Protein AF-A0A7R8H0M5-F1 (afdb_monomer_lite)

Secondary structure (DSSP, 8-state):
-HHHHHHHHHHHHHHHHHS----PPPPTT-TTHHHHHHHHTSSSTTTT-TTPSPPPPSSSSGGGS-HHHHS-----THHHHHHHHHHHHHIIIIIHHHHHHHHTTSS---------

Sequence (116 aa):
MLLRVLEIFLLITGIIVHVPQVTAPFPPCSPFYRLNKLIEGNNWSSDMNRFYPVKPCPYKNPSRAPGRLRTFSAHTTSFLLDHILSETNWFLRKGIPRGIKMLTGQEKFLIIIITL

Organism: Lepeophtheirus salmonis (NCBI:txid72036)

pLDDT: mean 76.09, std 11.43, range [29.75, 92.0]

Foldseek 3Di:
DVVVVVVVVCVVVVCVVPPPPQDDAAFQLEPVNVVLVVVLQFCRNQLLDPCPPPDHDPDPHSVPDPPVRHGPDPDDPCSVVCRVVVSVVSCVPRVVVVVVCCVVVVDPGGDPDPPD

Structure (mmCIF, N/CA/C/O backbone):
data_AF-A0A7R8H0M5-F1
#
_entry.id   AF-A0A7R8H0M5-F1
#
loop_
_atom_site.group_PDB
_atom_site.id
_atom_site.type_symbol
_atom_site.label_atom_id
_atom_site.label_alt_id
_atom_site.label_comp_id
_atom_site.label_asym_id
_atom_site.label_entity_id
_atom_site.label_seq_id
_atom_site.pdbx_PDB_ins_code
_atom_site.Cartn_x
_atom_site.Cartn_y
_atom_site.Cartn_z
_atom_site.occupancy
_atom_site.B_iso_or_equiv
_atom_site.auth_seq_id
_atom_site.auth_comp_id
_atom_site.auth_asym_id
_atom_site.auth_atom_id
_atom_site.pdbx_PDB_model_num
ATOM 1 N N . MET A 1 1 ? 4.366 25.299 31.985 1.00 71.19 1 MET A N 1
ATOM 2 C CA . MET A 1 1 ? 4.963 25.047 30.651 1.00 71.19 1 MET A CA 1
ATOM 3 C C . MET A 1 1 ? 5.377 23.587 30.485 1.00 71.19 1 MET A C 1
ATOM 5 O O . MET A 1 1 ? 4.873 22.952 29.574 1.00 71.19 1 MET A O 1
ATOM 9 N N . LEU A 1 2 ? 6.181 23.028 31.401 1.00 80.12 2 LEU A N 1
ATOM 10 C CA . LEU A 1 2 ? 6.646 21.629 31.361 1.00 80.12 2 LEU A CA 1
ATOM 11 C C . LEU A 1 2 ? 5.514 20.581 31.268 1.00 80.12 2 LEU A C 1
ATOM 13 O O . LEU A 1 2 ? 5.594 19.660 30.465 1.00 80.12 2 LEU A O 1
ATOM 17 N N . LEU A 1 3 ? 4.432 20.766 32.035 1.00 84.44 3 LEU A N 1
ATOM 18 C CA . LEU A 1 3 ? 3.290 19.841 32.058 1.00 84.44 3 LEU A CA 1
ATOM 19 C C . LEU A 1 3 ? 2.585 19.736 30.692 1.00 84.44 3 LEU A C 1
ATOM 21 O O . LEU A 1 3 ? 2.282 18.641 30.238 1.00 84.44 3 LEU A O 1
ATOM 25 N N . ARG A 1 4 ? 2.414 20.865 29.988 1.00 88.75 4 ARG A N 1
ATOM 26 C CA . ARG A 1 4 ? 1.808 20.876 28.646 1.00 88.75 4 ARG A CA 1
ATOM 27 C C . ARG A 1 4 ? 2.715 20.253 27.585 1.00 88.75 4 ARG A C 1
ATOM 29 O O . ARG A 1 4 ? 2.222 19.638 26.650 1.00 88.75 4 ARG A O 1
ATOM 36 N N . VAL A 1 5 ? 4.034 20.390 27.729 1.00 87.25 5 VAL A N 1
ATOM 37 C CA . VAL A 1 5 ? 5.001 19.732 26.834 1.00 87.25 5 VAL A CA 1
ATOM 38 C C . VAL A 1 5 ? 4.936 18.213 27.004 1.00 87.25 5 VAL A C 1
ATOM 40 O O . VAL A 1 5 ? 4.951 17.490 26.012 1.00 87.25 5 VAL A O 1
ATOM 43 N N . LEU A 1 6 ? 4.794 17.733 28.243 1.00 91.00 6 LEU A N 1
ATOM 44 C CA . LEU A 1 6 ? 4.643 16.310 28.539 1.00 91.00 6 LEU A CA 1
ATOM 45 C C . LEU A 1 6 ? 3.336 15.735 27.968 1.00 91.00 6 LEU A C 1
ATOM 47 O O . LEU A 1 6 ? 3.366 14.677 27.349 1.00 91.00 6 LEU A O 1
ATOM 51 N N . GLU A 1 7 ? 2.212 16.442 28.111 1.00 92.00 7 GLU A N 1
ATOM 52 C CA . GLU A 1 7 ? 0.924 16.037 27.523 1.00 92.00 7 GLU A CA 1
ATOM 53 C C . GLU A 1 7 ? 0.996 15.925 25.994 1.00 92.00 7 GLU A C 1
ATOM 55 O O . GLU A 1 7 ? 0.549 14.932 25.421 1.00 92.00 7 GLU A O 1
ATOM 60 N N . ILE A 1 8 ? 1.608 16.910 25.329 1.00 90.50 8 ILE A N 1
ATOM 61 C CA . ILE A 1 8 ? 1.804 16.892 23.873 1.00 90.50 8 ILE A CA 1
ATOM 62 C C . ILE A 1 8 ? 2.707 15.721 23.465 1.00 90.50 8 ILE A C 1
ATOM 64 O O . ILE A 1 8 ? 2.414 15.028 22.493 1.00 90.50 8 ILE A O 1
ATOM 68 N N . PHE A 1 9 ? 3.780 15.463 24.214 1.00 91.00 9 PHE A N 1
ATOM 69 C CA . PHE A 1 9 ? 4.690 14.3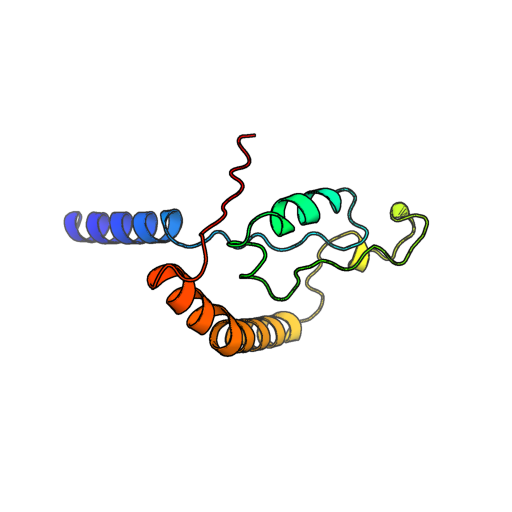52 23.941 1.00 91.00 9 PHE A CA 1
ATOM 70 C C . PHE A 1 9 ? 4.001 12.986 24.084 1.00 91.00 9 PHE A C 1
ATOM 72 O O . PHE A 1 9 ? 4.159 12.123 23.219 1.00 91.00 9 PHE A O 1
ATOM 79 N N . LEU A 1 10 ? 3.194 12.799 25.133 1.00 89.81 10 LEU A N 1
ATOM 80 C CA . LEU A 1 10 ? 2.401 11.584 25.348 1.00 89.81 10 LEU A CA 1
ATOM 81 C C . LEU A 1 10 ? 1.325 11.394 24.269 1.00 89.81 10 LEU A C 1
ATOM 83 O O . LEU A 1 10 ? 1.107 10.276 23.809 1.00 89.81 10 LEU A O 1
ATOM 87 N N . LEU A 1 11 ? 0.698 12.477 23.807 1.00 87.19 11 LEU A N 1
ATOM 88 C CA . LEU A 1 11 ? -0.240 12.428 22.684 1.00 87.19 11 LEU A CA 1
ATOM 89 C C . LEU A 1 11 ? 0.454 12.029 21.380 1.00 87.19 11 LEU A C 1
ATOM 91 O O . LEU A 1 11 ? -0.021 11.129 20.693 1.00 87.19 11 LEU A O 1
ATOM 95 N N . ILE A 1 12 ? 1.589 12.648 21.045 1.00 84.06 12 ILE A N 1
ATOM 96 C CA . ILE A 1 12 ? 2.333 12.331 19.817 1.00 84.06 12 ILE A CA 1
ATOM 97 C C . ILE A 1 12 ? 2.827 10.883 19.841 1.00 84.06 12 ILE A C 1
ATOM 99 O O . ILE A 1 12 ? 2.665 10.163 18.859 1.00 84.06 12 ILE A O 1
ATOM 103 N N . THR A 1 13 ? 3.398 10.433 20.958 1.00 82.81 13 THR A N 1
ATOM 104 C CA . THR A 1 13 ? 3.848 9.040 21.101 1.00 82.81 13 THR A CA 1
ATOM 105 C C . THR A 1 13 ? 2.677 8.061 21.052 1.00 82.81 13 THR A C 1
ATOM 107 O O . THR A 1 13 ? 2.764 7.055 20.349 1.00 82.81 13 THR A O 1
ATOM 110 N N . GLY A 1 14 ? 1.553 8.383 21.698 1.00 79.00 14 GLY A N 1
ATOM 111 C CA . GLY A 1 14 ? 0.318 7.607 21.599 1.00 79.00 14 GLY A CA 1
ATOM 112 C C . GLY A 1 14 ? -0.159 7.465 20.153 1.00 79.00 14 GLY A C 1
ATOM 113 O O . GLY A 1 14 ? -0.435 6.350 19.711 1.00 79.00 14 GLY A O 1
ATOM 114 N N . ILE A 1 15 ? -0.162 8.564 19.393 1.0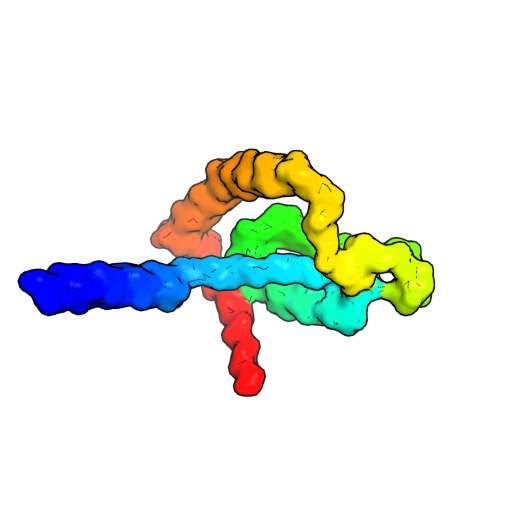0 72.75 15 ILE A N 1
ATOM 115 C CA . ILE A 1 15 ? -0.500 8.580 17.965 1.00 72.75 15 ILE A CA 1
ATOM 116 C C . ILE A 1 15 ? 0.490 7.727 17.164 1.00 72.75 15 ILE A C 1
ATOM 118 O O . ILE A 1 15 ? 0.058 6.868 16.411 1.00 72.75 15 ILE A O 1
ATOM 122 N N . ILE A 1 16 ? 1.804 7.886 17.334 1.00 71.12 16 ILE A N 1
ATOM 123 C CA . ILE A 1 16 ? 2.803 7.128 16.555 1.00 71.12 16 ILE A CA 1
ATOM 124 C C . ILE A 1 16 ? 2.682 5.614 16.784 1.00 71.12 16 ILE A C 1
ATOM 126 O O . ILE A 1 16 ? 2.804 4.842 15.834 1.00 71.12 16 ILE A O 1
ATOM 130 N N . VAL A 1 17 ? 2.428 5.190 18.026 1.00 69.56 17 VAL A N 1
ATOM 131 C CA . VAL A 1 17 ? 2.309 3.767 18.386 1.00 69.56 17 VAL A CA 1
ATOM 132 C C . VAL A 1 17 ? 0.991 3.158 17.897 1.00 69.56 17 VAL A C 1
ATOM 134 O O . VAL A 1 17 ? 0.964 1.987 17.528 1.00 69.56 17 VAL A O 1
ATOM 137 N N . HIS A 1 18 ? -0.097 3.934 17.878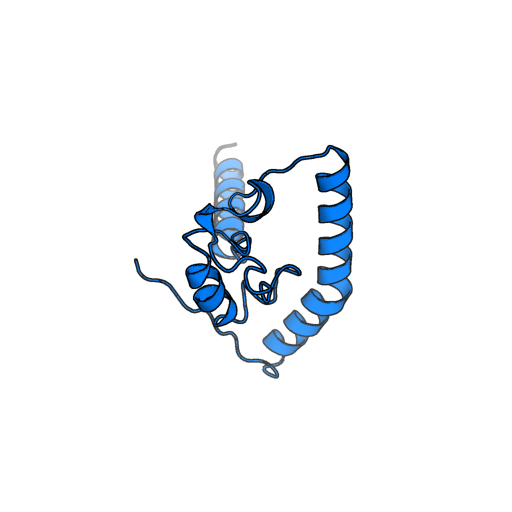 1.00 56.38 18 HIS A N 1
ATOM 138 C CA . HIS A 1 18 ? -1.435 3.428 17.541 1.00 56.38 18 HIS A CA 1
ATOM 139 C C . HIS A 1 18 ? -1.857 3.712 16.099 1.00 56.38 18 HIS A C 1
ATOM 141 O O . HIS A 1 18 ? -2.822 3.114 15.620 1.00 56.38 18 HIS A O 1
ATOM 147 N N . VAL A 1 19 ? -1.157 4.598 15.386 1.00 53.09 19 VAL A N 1
ATOM 148 C CA . VAL A 1 19 ? -1.407 4.820 13.967 1.00 53.09 19 VAL A CA 1
ATOM 149 C C . VAL A 1 19 ? -0.814 3.651 13.176 1.00 53.09 19 VAL A C 1
ATOM 151 O O . VAL A 1 19 ? 0.384 3.377 13.298 1.00 53.09 19 VAL A O 1
ATOM 154 N N . PRO A 1 20 ? -1.625 2.968 12.345 1.00 52.31 20 PRO A N 1
ATOM 155 C CA . PRO A 1 20 ? -1.140 1.970 11.400 1.00 52.31 20 PRO A CA 1
ATOM 156 C C . PRO A 1 20 ? 0.099 2.470 10.658 1.00 52.31 20 PRO A C 1
ATOM 158 O O . PRO A 1 20 ? 0.021 3.429 9.890 1.00 52.31 20 PRO A O 1
ATOM 161 N N . GLN A 1 21 ? 1.236 1.797 10.834 1.00 58.31 21 GLN A N 1
ATOM 162 C CA . GLN A 1 21 ? 2.381 1.993 9.951 1.00 58.31 21 GLN A CA 1
ATOM 163 C C . GLN A 1 21 ? 2.029 1.349 8.604 1.00 58.31 21 GLN A C 1
ATOM 165 O O . GLN A 1 21 ? 2.184 0.142 8.403 1.00 58.31 21 GLN A O 1
ATOM 170 N N .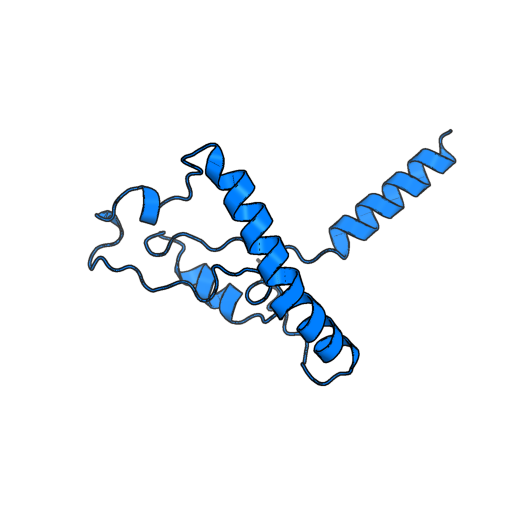 VAL A 1 22 ? 1.465 2.144 7.694 1.00 60.69 22 VAL A N 1
ATOM 171 C CA . VAL A 1 22 ? 1.121 1.690 6.346 1.00 60.69 22 VAL A CA 1
ATOM 172 C C . VAL A 1 22 ? 2.416 1.541 5.553 1.00 60.69 22 VAL A C 1
ATOM 174 O O . VAL A 1 22 ? 3.002 2.505 5.068 1.00 60.69 22 VAL A O 1
ATOM 177 N N . THR A 1 23 ? 2.894 0.306 5.444 1.0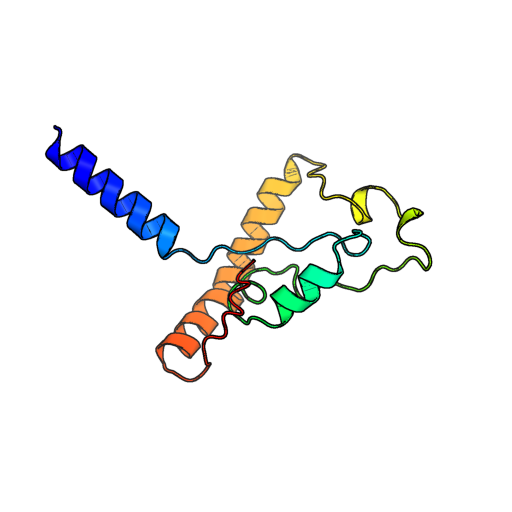0 66.44 23 THR A N 1
ATOM 178 C CA . THR A 1 23 ? 4.101 -0.032 4.688 1.00 66.44 23 THR A CA 1
ATOM 179 C C . THR A 1 23 ? 3.873 0.20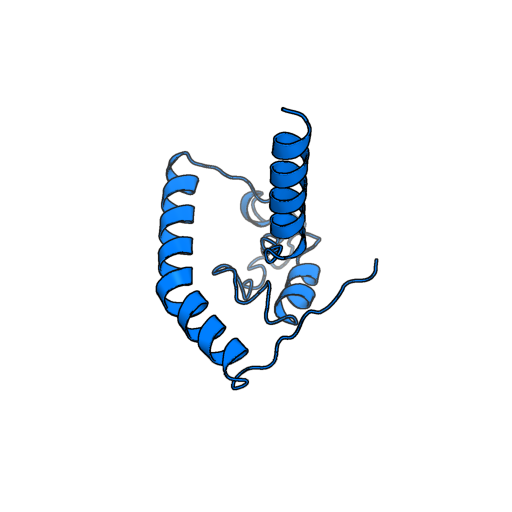0 3.198 1.00 66.44 23 THR A C 1
ATOM 181 O O . THR A 1 23 ? 3.094 -0.522 2.575 1.00 66.44 23 THR A O 1
ATOM 184 N N . ALA A 1 24 ? 4.563 1.177 2.608 1.00 71.81 24 ALA A N 1
ATOM 185 C CA . ALA A 1 24 ? 4.544 1.379 1.164 1.00 71.81 24 ALA A CA 1
ATOM 186 C C . ALA A 1 24 ? 5.087 0.133 0.433 1.00 71.81 24 ALA A C 1
ATOM 188 O O . ALA A 1 24 ? 6.082 -0.446 0.879 1.00 71.81 24 ALA A O 1
ATOM 189 N N . PRO A 1 25 ? 4.461 -0.305 -0.673 1.00 77.19 25 PRO A N 1
ATOM 190 C CA . PRO A 1 25 ? 4.953 -1.450 -1.415 1.00 77.19 25 PRO A CA 1
ATOM 191 C C . PRO A 1 25 ? 6.284 -1.166 -2.090 1.00 77.19 25 PRO A C 1
ATOM 193 O O . PRO A 1 25 ? 6.514 -0.104 -2.673 1.00 77.19 25 PRO A O 1
ATOM 196 N N . PHE A 1 26 ? 7.133 -2.186 -2.101 1.00 83.56 26 PHE A N 1
ATOM 197 C CA . PHE A 1 26 ? 8.306 -2.198 -2.953 1.00 83.56 26 PHE A CA 1
ATOM 198 C C . PHE A 1 26 ? 7.890 -2.254 -4.432 1.00 83.56 26 PHE A C 1
ATOM 200 O O . PHE A 1 26 ? 6.902 -2.911 -4.777 1.00 83.56 26 PHE A O 1
ATOM 207 N N . PRO A 1 27 ? 8.665 -1.636 -5.339 1.00 84.88 27 PRO A N 1
ATOM 208 C CA . PRO A 1 27 ? 8.441 -1.746 -6.776 1.00 84.88 27 PRO A CA 1
ATOM 209 C C . PRO A 1 27 ? 8.380 -3.207 -7.261 1.00 84.88 27 PRO A C 1
ATOM 211 O O . PRO A 1 27 ? 9.055 -4.074 -6.700 1.00 84.88 27 PRO A O 1
ATOM 214 N N . PRO A 1 28 ? 7.631 -3.504 -8.337 1.00 86.31 28 PRO A N 1
ATOM 215 C CA . PRO A 1 28 ? 7.369 -4.876 -8.775 1.00 86.31 28 PRO A CA 1
ATOM 216 C C . PRO A 1 28 ? 8.633 -5.643 -9.188 1.00 86.31 28 PRO A C 1
ATOM 218 O O . PRO A 1 28 ? 8.691 -6.856 -9.023 1.00 86.31 28 PRO A O 1
ATOM 221 N N . CYS A 1 29 ? 9.658 -4.954 -9.696 1.00 86.75 29 CYS A N 1
ATOM 222 C CA . CYS A 1 29 ? 10.946 -5.540 -10.079 1.00 86.75 29 CYS A CA 1
ATOM 223 C C . CYS A 1 29 ? 12.055 -5.242 -9.051 1.00 86.75 29 CYS A C 1
ATOM 225 O O . CYS A 1 29 ? 13.240 -5.346 -9.374 1.00 86.75 29 CYS A O 1
ATOM 227 N N . SER A 1 30 ? 11.687 -4.849 -7.826 1.00 86.81 30 SER A N 1
ATOM 228 C CA . SER A 1 30 ? 12.626 -4.676 -6.715 1.00 86.81 30 SER A CA 1
ATOM 229 C C . SER A 1 30 ? 13.230 -6.024 -6.298 1.00 86.81 30 SER A C 1
ATOM 231 O O . SER A 1 30 ? 12.511 -7.028 -6.271 1.00 86.81 30 SER A O 1
ATOM 233 N N . PRO A 1 31 ? 14.516 -6.074 -5.894 1.00 82.62 31 PRO A N 1
ATOM 234 C CA . PRO A 1 31 ? 15.095 -7.273 -5.278 1.00 82.62 31 PRO A CA 1
ATOM 235 C C . PRO A 1 31 ? 14.329 -7.717 -4.019 1.00 82.62 31 PRO A C 1
ATOM 237 O O . PRO A 1 31 ? 14.310 -8.902 -3.695 1.00 82.62 31 PRO A O 1
ATOM 240 N N . PHE A 1 32 ? 13.635 -6.788 -3.357 1.00 84.31 32 PHE A N 1
ATOM 241 C CA . PHE A 1 32 ? 12.833 -7.042 -2.162 1.00 84.31 32 PHE A CA 1
ATOM 242 C C . PHE A 1 32 ? 11.339 -7.267 -2.453 1.00 84.31 32 PHE A C 1
ATOM 244 O O . PHE A 1 32 ? 10.537 -7.265 -1.525 1.00 84.31 32 PHE A O 1
ATOM 251 N N . TYR A 1 33 ? 10.936 -7.513 -3.711 1.00 82.81 33 TYR A N 1
ATOM 252 C CA . TYR A 1 33 ? 9.529 -7.755 -4.088 1.00 82.81 33 TYR A CA 1
ATOM 253 C C . TYR A 1 33 ? 8.840 -8.830 -3.229 1.00 82.81 33 TYR A C 1
ATOM 255 O O . TYR A 1 33 ? 7.652 -8.725 -2.939 1.00 82.81 33 TYR A O 1
ATOM 263 N N . ARG A 1 34 ? 9.580 -9.849 -2.769 1.00 82.94 34 ARG A N 1
ATOM 264 C CA . ARG A 1 34 ? 9.035 -10.909 -1.903 1.00 82.94 34 ARG A CA 1
ATOM 265 C C . ARG A 1 34 ? 8.462 -10.377 -0.583 1.00 82.94 34 ARG A C 1
ATOM 267 O O . ARG A 1 34 ? 7.508 -10.963 -0.084 1.00 82.94 34 ARG A O 1
ATOM 274 N N . LEU A 1 35 ? 8.976 -9.261 -0.059 1.00 81.69 35 LEU A N 1
ATOM 275 C CA . LEU A 1 35 ? 8.442 -8.634 1.155 1.00 81.69 35 LEU A CA 1
ATOM 276 C C . LEU A 1 35 ? 7.017 -8.104 0.949 1.00 81.69 35 LEU A C 1
ATOM 278 O O . LEU A 1 35 ? 6.218 -8.152 1.878 1.00 81.69 35 LEU A O 1
ATOM 282 N N . ASN A 1 36 ? 6.652 -7.707 -0.277 1.00 82.81 36 ASN A N 1
ATOM 283 C CA . ASN A 1 36 ? 5.277 -7.304 -0.580 1.00 82.81 36 ASN A CA 1
ATOM 284 C C . ASN A 1 36 ? 4.289 -8.444 -0.338 1.00 82.81 36 ASN A C 1
ATOM 286 O O . ASN A 1 36 ? 3.188 -8.185 0.117 1.00 82.81 36 ASN A O 1
ATOM 290 N N . LYS A 1 37 ? 4.673 -9.704 -0.589 1.00 80.38 37 LYS A N 1
ATOM 291 C CA . LYS A 1 37 ? 3.799 -10.861 -0.333 1.00 80.38 37 LYS A CA 1
ATOM 292 C C . LYS A 1 37 ? 3.589 -11.133 1.151 1.00 80.38 37 LYS A C 1
ATOM 294 O O . LYS A 1 37 ? 2.515 -11.582 1.529 1.00 80.38 37 LYS A O 1
ATOM 299 N N . LEU A 1 38 ? 4.582 -10.823 1.983 1.00 76.62 38 LEU A N 1
ATOM 300 C CA . LEU A 1 38 ? 4.428 -10.879 3.437 1.00 76.62 38 LEU A CA 1
ATOM 301 C C . LEU A 1 38 ? 3.478 -9.783 3.922 1.00 76.62 38 LEU A C 1
ATOM 303 O O . LEU A 1 38 ? 2.611 -10.042 4.748 1.00 76.62 38 LEU A O 1
ATOM 307 N N . ILE A 1 39 ? 3.603 -8.578 3.362 1.00 76.62 39 ILE A N 1
ATOM 308 C CA . ILE A 1 39 ? 2.710 -7.465 3.680 1.00 76.62 39 ILE A CA 1
ATOM 309 C C . ILE A 1 39 ? 1.284 -7.766 3.203 1.00 76.62 39 ILE A C 1
ATOM 311 O O . ILE A 1 39 ? 0.360 -7.633 3.988 1.00 76.62 39 ILE A O 1
ATOM 315 N N . GLU A 1 40 ? 1.099 -8.269 1.979 1.00 77.62 40 GLU A N 1
ATOM 316 C CA . GLU A 1 40 ? -0.201 -8.723 1.445 1.00 77.62 40 GLU A CA 1
ATOM 317 C C . GLU A 1 40 ? -0.868 -9.813 2.297 1.00 77.62 40 GLU A C 1
ATOM 319 O O . GLU A 1 40 ? -2.083 -9.970 2.241 1.00 77.62 40 GLU A O 1
ATOM 324 N N . GLY A 1 41 ? -0.092 -10.569 3.079 1.00 72.38 41 GLY A N 1
ATOM 325 C CA . GLY A 1 41 ? -0.622 -11.560 4.016 1.00 72.38 41 GLY A CA 1
ATOM 326 C C . GLY A 1 41 ? -1.235 -10.946 5.277 1.00 72.38 41 GLY A C 1
ATOM 327 O O . GLY A 1 41 ? -2.009 -11.610 5.966 1.00 72.38 41 GLY A O 1
ATOM 328 N N . ASN A 1 42 ? -0.904 -9.692 5.591 1.00 72.69 42 ASN A N 1
ATOM 329 C CA . ASN A 1 42 ? -1.586 -8.920 6.618 1.00 72.69 42 ASN A CA 1
ATOM 330 C C . ASN A 1 42 ? -2.752 -8.160 5.979 1.00 72.69 42 ASN A C 1
ATOM 332 O O . ASN A 1 42 ? -2.681 -7.788 4.815 1.00 72.69 42 ASN A O 1
ATOM 336 N N . ASN A 1 43 ? -3.827 -7.918 6.722 1.00 70.00 43 ASN A N 1
ATOM 337 C CA . ASN A 1 43 ? -4.998 -7.194 6.209 1.00 70.00 43 ASN A CA 1
ATOM 338 C C . ASN A 1 43 ? -5.111 -5.771 6.772 1.00 70.00 43 ASN A C 1
ATOM 340 O O . ASN A 1 43 ? -6.130 -5.095 6.633 1.00 70.00 43 ASN A O 1
ATOM 344 N N . TRP A 1 44 ? -4.060 -5.344 7.466 1.00 67.56 44 TRP A N 1
ATOM 345 C CA . TRP A 1 44 ? -3.975 -4.035 8.076 1.00 67.56 44 TRP A CA 1
ATOM 346 C C . TRP A 1 44 ? -3.213 -3.089 7.160 1.00 67.56 44 TRP A C 1
ATOM 348 O O . TRP A 1 44 ? -3.808 -2.177 6.601 1.00 67.56 44 TRP A O 1
ATOM 358 N N . SER A 1 45 ? -1.920 -3.324 6.927 1.00 66.94 45 SER A N 1
ATOM 359 C CA . SER A 1 45 ? -1.104 -2.410 6.127 1.00 66.94 45 SER A CA 1
ATOM 360 C C . SER A 1 45 ? -1.240 -2.630 4.622 1.00 66.94 45 SER A C 1
ATOM 362 O O . SER A 1 45 ? -1.150 -1.654 3.878 1.00 66.94 45 SER A O 1
ATOM 364 N N . SER A 1 46 ? -1.492 -3.861 4.159 1.00 68.00 46 SER A N 1
ATOM 365 C CA . SER A 1 46 ? -1.714 -4.097 2.726 1.00 68.00 46 SER A CA 1
ATOM 366 C C . SER A 1 46 ? -3.012 -3.464 2.246 1.00 68.00 46 SER A C 1
ATOM 368 O O . SER A 1 46 ? -3.033 -2.751 1.249 1.00 68.00 46 SER A O 1
ATOM 370 N N . ASP A 1 47 ? -4.085 -3.652 3.006 1.00 69.50 47 ASP A N 1
ATOM 371 C CA . ASP A 1 47 ? -5.390 -3.148 2.632 1.00 69.50 47 ASP A CA 1
ATOM 372 C C . ASP A 1 47 ? -5.453 -1.633 2.734 1.00 69.50 47 ASP A C 1
ATOM 374 O O . ASP A 1 47 ? -6.085 -1.030 1.884 1.00 69.50 47 ASP A O 1
ATOM 378 N N . MET A 1 48 ? -4.750 -1.014 3.691 1.00 68.19 48 MET A N 1
ATOM 379 C CA . MET A 1 48 ? -4.650 0.445 3.843 1.00 68.19 48 MET A CA 1
ATOM 380 C C . MET A 1 48 ? -3.932 1.161 2.690 1.00 68.19 48 MET A C 1
ATOM 382 O O . MET A 1 48 ? -3.922 2.391 2.650 1.00 68.19 48 MET A O 1
ATOM 386 N N . ASN A 1 49 ? -3.337 0.430 1.747 1.00 73.50 49 ASN A N 1
ATOM 387 C CA . ASN A 1 49 ? -2.588 1.016 0.650 1.00 73.50 49 ASN A CA 1
ATOM 388 C C . ASN A 1 49 ? -3.093 0.517 -0.710 1.00 73.50 49 ASN A C 1
ATOM 390 O O . ASN A 1 49 ? -3.001 -0.658 -1.058 1.00 73.50 49 ASN A O 1
ATOM 394 N N . ARG A 1 50 ? -3.569 1.458 -1.535 1.00 73.62 50 ARG A N 1
ATOM 395 C CA . ARG A 1 50 ? -4.124 1.203 -2.876 1.00 73.62 50 ARG A CA 1
ATOM 396 C C . ARG A 1 50 ? -3.176 0.441 -3.809 1.00 73.62 50 ARG A C 1
ATOM 398 O O . ARG A 1 50 ? -3.633 -0.168 -4.776 1.00 73.62 50 ARG A O 1
ATOM 405 N N . PHE A 1 51 ? -1.871 0.529 -3.582 1.00 75.69 51 PHE A N 1
ATOM 406 C CA . PHE A 1 51 ? -0.871 -0.109 -4.428 1.00 75.69 51 PHE A CA 1
ATOM 407 C C . PHE A 1 51 ? -0.709 -1.615 -4.149 1.00 75.69 51 PHE A C 1
ATOM 409 O O . PHE A 1 51 ? -0.005 -2.282 -4.911 1.00 75.69 51 PHE A O 1
ATOM 416 N N . TYR A 1 52 ? -1.387 -2.166 -3.133 1.00 78.00 52 TYR A N 1
ATOM 417 C CA . TYR A 1 52 ? -1.548 -3.610 -2.958 1.00 78.00 52 TYR A CA 1
ATOM 418 C C . TYR A 1 52 ? -2.848 -4.140 -3.599 1.00 78.00 52 TYR A C 1
ATOM 420 O O . TYR A 1 52 ? -3.858 -3.434 -3.638 1.00 78.00 52 TYR A O 1
ATOM 428 N N . PRO A 1 53 ? -2.855 -5.396 -4.088 1.00 81.88 53 PRO A N 1
ATOM 429 C CA . PRO A 1 53 ? -1.699 -6.281 -4.223 1.00 81.88 53 PRO A CA 1
ATOM 430 C C . PRO A 1 53 ? -0.753 -5.811 -5.337 1.00 81.88 53 PRO A C 1
ATOM 432 O O . PRO A 1 53 ? -1.178 -5.321 -6.389 1.00 81.88 53 PRO A O 1
ATOM 435 N N . VAL A 1 54 ? 0.550 -5.987 -5.126 1.00 83.38 54 VAL A N 1
ATOM 436 C CA . VAL A 1 54 ? 1.567 -5.526 -6.071 1.00 83.38 54 VAL A CA 1
ATOM 437 C C . VAL A 1 54 ? 1.633 -6.487 -7.250 1.00 83.38 54 VAL A C 1
ATOM 439 O O . VAL A 1 54 ? 1.912 -7.685 -7.106 1.00 83.38 54 VAL A O 1
ATOM 442 N N . LYS A 1 55 ? 1.418 -5.942 -8.452 1.00 85.25 55 LYS A N 1
ATOM 443 C CA . LYS A 1 55 ? 1.505 -6.697 -9.708 1.00 85.25 55 LYS A CA 1
ATOM 444 C C . LYS A 1 55 ? 2.885 -7.360 -9.861 1.00 85.25 55 LYS A C 1
ATOM 446 O O . LYS A 1 55 ? 3.886 -6.781 -9.436 1.00 85.25 55 LYS A O 1
ATOM 451 N N . PRO A 1 56 ? 2.966 -8.551 -10.477 1.00 85.94 56 PRO A N 1
ATOM 452 C CA . PRO A 1 56 ? 4.247 -9.201 -10.736 1.00 85.94 56 PRO A CA 1
ATOM 453 C C . PRO A 1 56 ? 5.117 -8.366 -11.690 1.00 85.94 56 PRO A C 1
ATOM 455 O O . PRO A 1 56 ? 4.599 -7.632 -12.537 1.00 85.94 56 PRO A O 1
ATOM 458 N N . CYS A 1 57 ? 6.445 -8.483 -11.567 1.00 86.38 57 CYS A N 1
ATOM 459 C CA . CYS A 1 57 ? 7.384 -7.840 -12.489 1.00 86.38 57 CYS A CA 1
ATOM 460 C C . CYS A 1 57 ? 7.118 -8.308 -13.933 1.00 86.38 57 CYS A C 1
ATOM 462 O O . CYS A 1 57 ? 7.176 -9.510 -14.190 1.00 86.38 57 CYS A O 1
ATOM 464 N N . PRO A 1 58 ? 6.885 -7.396 -14.898 1.00 89.31 58 PRO A N 1
ATOM 465 C CA . PRO A 1 58 ? 6.636 -7.779 -16.289 1.00 89.31 58 PRO A CA 1
ATOM 466 C C . PRO A 1 58 ? 7.901 -8.256 -17.026 1.00 89.31 58 PRO A C 1
ATOM 468 O O . PRO A 1 58 ? 7.814 -8.741 -18.150 1.00 89.31 58 PRO A O 1
ATOM 471 N N . TYR A 1 59 ? 9.086 -8.116 -16.421 1.00 86.94 59 TYR A N 1
ATOM 472 C CA . TYR A 1 59 ? 10.363 -8.500 -17.020 1.00 86.94 59 TYR A CA 1
ATOM 473 C C . TYR A 1 59 ? 10.827 -9.861 -16.502 1.00 86.94 59 TYR A C 1
ATOM 475 O O . TYR A 1 59 ? 10.904 -10.077 -15.295 1.00 86.94 59 TYR A O 1
ATOM 483 N N . LYS A 1 60 ? 11.259 -10.737 -17.419 1.00 83.56 60 LYS A N 1
ATOM 484 C CA . LYS A 1 60 ? 11.860 -12.041 -17.082 1.00 83.56 60 LYS A CA 1
ATOM 485 C C . LYS A 1 60 ? 13.110 -11.905 -16.202 1.00 83.56 60 LYS A C 1
ATOM 487 O O . LYS A 1 60 ? 13.335 -12.731 -15.329 1.00 83.56 60 LYS A O 1
ATOM 492 N N . ASN A 1 61 ? 13.892 -10.841 -16.412 1.00 85.38 61 ASN A N 1
ATOM 493 C CA . ASN A 1 61 ? 15.072 -10.506 -15.614 1.00 85.38 61 ASN A CA 1
ATOM 494 C C . ASN A 1 61 ? 14.860 -9.154 -14.908 1.00 85.38 61 ASN A C 1
ATOM 496 O O . ASN A 1 61 ? 15.093 -8.116 -15.538 1.00 85.38 61 ASN A O 1
ATOM 500 N N . PRO A 1 62 ? 14.473 -9.132 -13.616 1.00 83.31 62 PRO A N 1
ATOM 501 C CA . PRO A 1 62 ? 14.204 -7.897 -12.870 1.00 83.31 62 PRO A CA 1
ATOM 502 C C . PRO A 1 62 ? 15.376 -6.908 -12.863 1.00 83.31 62 PRO A C 1
ATOM 504 O O . PRO A 1 62 ? 15.170 -5.702 -12.952 1.00 83.31 62 PRO A O 1
ATOM 507 N N . SER A 1 63 ? 16.620 -7.401 -12.862 1.00 84.44 63 SER A N 1
ATOM 508 C CA . SER A 1 63 ? 17.829 -6.563 -12.910 1.00 84.44 63 SER A CA 1
ATOM 509 C C . SER A 1 63 ? 17.968 -5.748 -14.199 1.00 84.44 63 SER A C 1
ATOM 511 O O . SER A 1 63 ? 18.667 -4.739 -14.207 1.00 84.44 63 SER A O 1
ATOM 513 N N . ARG A 1 64 ? 17.303 -6.163 -15.285 1.00 85.62 64 ARG A N 1
ATOM 514 C CA . ARG A 1 64 ? 17.274 -5.441 -16.568 1.00 85.62 64 ARG A CA 1
ATOM 515 C C . ARG A 1 64 ? 16.049 -4.533 -16.712 1.00 85.62 64 ARG A C 1
ATOM 517 O O . ARG A 1 64 ? 15.892 -3.896 -17.748 1.00 85.62 64 ARG A O 1
ATOM 524 N N . ALA A 1 65 ? 15.172 -4.482 -15.708 1.00 85.44 65 ALA A N 1
ATOM 525 C CA . ALA A 1 65 ? 14.011 -3.606 -15.742 1.00 85.44 65 ALA A CA 1
ATOM 526 C C . ALA A 1 65 ? 14.430 -2.125 -15.605 1.00 85.44 65 ALA A C 1
ATOM 528 O O . ALA A 1 65 ? 15.444 -1.826 -14.962 1.00 85.44 65 ALA A O 1
ATOM 529 N N . PRO A 1 66 ? 13.639 -1.187 -16.157 1.00 85.56 66 PRO A N 1
ATOM 530 C CA . PRO A 1 66 ? 13.821 0.245 -15.944 1.00 85.56 66 PRO A CA 1
ATOM 531 C C . PRO A 1 66 ? 13.925 0.602 -14.456 1.00 85.56 66 PRO A C 1
ATOM 533 O O . PRO A 1 66 ? 13.199 0.035 -13.636 1.00 85.56 66 PRO A O 1
ATOM 536 N N . GLY A 1 67 ? 14.760 1.591 -14.117 1.00 78.38 67 GLY A N 1
ATOM 537 C CA . GLY A 1 67 ? 14.994 2.028 -12.731 1.00 78.38 67 GLY A CA 1
ATOM 538 C C . GLY A 1 67 ? 13.704 2.296 -11.948 1.00 78.38 67 GLY A C 1
ATOM 539 O O . GLY A 1 67 ? 13.553 1.797 -10.840 1.00 78.38 67 GLY A O 1
ATOM 540 N N . ARG A 1 68 ? 12.704 2.928 -12.580 1.00 77.19 68 ARG A N 1
ATOM 541 C CA . ARG A 1 68 ? 11.373 3.193 -11.992 1.00 77.19 68 ARG A CA 1
ATOM 542 C C . ARG A 1 68 ? 10.618 1.953 -11.485 1.00 77.19 68 ARG A C 1
ATOM 544 O O . ARG A 1 68 ? 9.728 2.073 -10.657 1.00 77.19 68 ARG A O 1
ATOM 551 N N . LEU A 1 69 ? 10.915 0.765 -12.021 1.00 79.69 69 LEU A N 1
ATOM 552 C CA . LEU A 1 69 ? 10.288 -0.499 -11.609 1.00 79.69 69 LEU A CA 1
ATOM 553 C C . LEU A 1 69 ? 11.133 -1.270 -10.593 1.00 79.69 69 LEU A C 1
ATOM 555 O O . LEU A 1 69 ? 10.646 -2.248 -10.027 1.00 79.69 69 LEU A O 1
ATOM 559 N N . ARG A 1 70 ? 12.388 -0.858 -10.385 1.00 81.00 70 ARG A N 1
ATOM 560 C CA . ARG A 1 70 ? 13.343 -1.477 -9.457 1.00 81.00 70 ARG A CA 1
ATOM 561 C C . ARG A 1 70 ? 13.457 -0.695 -8.153 1.00 81.00 70 ARG A C 1
ATOM 563 O O . ARG A 1 70 ? 13.574 -1.300 -7.094 1.00 81.00 70 ARG A O 1
ATOM 570 N N . THR A 1 71 ? 13.406 0.630 -8.233 1.00 75.69 71 THR A N 1
ATOM 571 C CA . THR A 1 71 ? 13.573 1.560 -7.114 1.00 75.69 71 THR A CA 1
ATOM 572 C C . THR A 1 71 ? 12.424 2.556 -7.092 1.00 75.69 71 THR A C 1
ATOM 574 O O . THR A 1 71 ? 12.005 3.036 -8.146 1.00 75.69 71 THR A O 1
ATOM 577 N N . PHE A 1 72 ? 11.923 2.874 -5.897 1.00 69.00 72 PHE A N 1
ATOM 578 C CA . PHE A 1 72 ? 10.954 3.950 -5.737 1.00 69.00 72 PHE A CA 1
ATOM 579 C C . PHE A 1 72 ? 11.643 5.276 -6.051 1.00 69.00 72 PHE A C 1
ATOM 581 O O . PHE A 1 72 ? 12.705 5.572 -5.505 1.00 69.00 72 PHE A O 1
ATOM 588 N N . SER A 1 73 ? 11.061 6.066 -6.942 1.00 61.78 73 SER A N 1
ATOM 589 C CA . SER A 1 73 ? 11.538 7.413 -7.213 1.00 61.78 73 SER A CA 1
ATOM 590 C C . SER A 1 73 ? 10.326 8.292 -7.490 1.00 61.78 73 SER A C 1
ATOM 592 O O . SER A 1 73 ? 9.539 8.039 -8.403 1.00 61.78 73 SER A O 1
ATOM 594 N N . ALA A 1 74 ? 10.126 9.280 -6.618 1.00 61.47 74 ALA A N 1
ATOM 595 C CA . ALA A 1 74 ? 9.115 10.307 -6.799 1.00 61.47 74 ALA A CA 1
ATOM 596 C C . ALA A 1 74 ? 9.611 11.234 -7.913 1.00 61.47 74 ALA A C 1
ATOM 598 O O . ALA A 1 74 ? 10.546 12.007 -7.720 1.00 61.47 74 ALA A O 1
ATOM 599 N N . HIS A 1 75 ? 9.055 11.078 -9.111 1.00 58.03 75 HIS A N 1
ATOM 600 C CA . HIS A 1 75 ? 9.620 11.692 -10.312 1.00 58.03 75 HIS A CA 1
ATOM 601 C C . HIS A 1 75 ? 9.006 13.051 -10.674 1.00 58.03 75 HIS A C 1
ATOM 603 O O . HIS A 1 75 ? 9.580 13.755 -11.500 1.00 58.03 75 HIS A O 1
ATOM 609 N N . THR A 1 76 ? 7.857 13.434 -10.106 1.00 65.19 76 THR A N 1
ATOM 610 C CA . THR A 1 76 ? 7.132 14.641 -10.535 1.00 65.19 76 THR A CA 1
ATOM 611 C C . THR A 1 76 ? 6.508 15.408 -9.376 1.00 65.19 76 THR A C 1
ATOM 613 O O . THR A 1 76 ? 6.050 14.832 -8.397 1.00 65.19 76 THR A O 1
ATOM 616 N N . THR A 1 77 ? 6.424 16.730 -9.512 1.00 66.88 77 THR A N 1
ATOM 617 C CA . THR A 1 77 ? 5.781 17.619 -8.530 1.00 66.88 77 THR A CA 1
ATOM 618 C C . THR A 1 77 ? 4.279 17.337 -8.387 1.00 66.88 77 THR A C 1
ATOM 620 O O . THR A 1 77 ? 3.719 17.507 -7.309 1.00 66.88 77 THR A O 1
ATOM 623 N N . SER A 1 78 ? 3.628 16.841 -9.449 1.00 75.06 78 SER A N 1
ATOM 624 C CA . SER A 1 78 ? 2.220 16.419 -9.420 1.00 75.06 78 SER A CA 1
ATOM 625 C C . SER A 1 78 ? 1.992 15.109 -8.663 1.00 75.06 78 SER A C 1
ATOM 627 O O . SER A 1 78 ? 0.883 14.872 -8.193 1.00 75.06 78 SER A O 1
ATOM 629 N N . PHE A 1 79 ? 3.037 14.287 -8.488 1.00 75.69 79 PHE A N 1
ATOM 630 C CA . PHE A 1 79 ? 2.943 12.991 -7.815 1.00 75.69 79 PHE A CA 1
ATOM 631 C C . PHE A 1 79 ? 2.342 13.127 -6.419 1.00 75.69 79 PHE A C 1
ATOM 633 O O . PHE A 1 79 ? 1.489 12.329 -6.054 1.00 75.69 79 PHE A O 1
ATOM 640 N N . LEU A 1 80 ? 2.746 14.148 -5.656 1.00 74.31 80 LEU A N 1
ATOM 641 C CA . LEU A 1 80 ? 2.265 14.340 -4.290 1.00 74.31 80 LEU A CA 1
ATOM 642 C C . LEU A 1 80 ? 0.757 14.616 -4.248 1.00 74.31 80 LEU A C 1
ATOM 644 O O . LEU A 1 80 ? 0.045 14.006 -3.454 1.00 74.31 80 LEU A O 1
ATOM 648 N N . LEU A 1 81 ? 0.266 15.504 -5.116 1.00 79.44 81 LEU A N 1
ATOM 649 C CA . LEU A 1 81 ? -1.157 15.844 -5.170 1.00 79.44 81 LEU A CA 1
ATOM 650 C C . LEU A 1 81 ? -1.993 14.649 -5.629 1.00 79.44 81 LEU A C 1
ATOM 652 O O . LEU A 1 81 ? -2.990 14.316 -4.988 1.00 79.44 81 LEU A O 1
ATOM 656 N N . ASP A 1 82 ? -1.556 13.964 -6.686 1.00 78.56 82 ASP A N 1
ATOM 657 C CA . ASP A 1 82 ? -2.230 12.769 -7.191 1.00 78.56 82 ASP A CA 1
ATOM 658 C C . ASP A 1 82 ? -2.253 11.656 -6.133 1.00 78.56 82 ASP A C 1
ATOM 660 O O . ASP A 1 82 ? -3.273 10.986 -5.952 1.00 78.56 82 ASP A O 1
ATOM 664 N N . HIS A 1 83 ? -1.156 11.489 -5.387 1.00 72.44 83 HIS A N 1
ATOM 665 C CA . HIS A 1 83 ? -1.049 10.525 -4.296 1.00 72.44 83 HIS A CA 1
ATOM 666 C C . HIS A 1 83 ? -2.054 10.839 -3.189 1.00 72.44 83 HIS A C 1
ATOM 668 O O . HIS A 1 83 ? -2.897 9.993 -2.899 1.00 72.44 83 HIS A O 1
ATOM 674 N N . ILE A 1 84 ? -2.056 12.072 -2.668 1.00 78.62 84 ILE A N 1
ATOM 675 C CA . ILE A 1 84 ? -2.969 12.509 -1.600 1.00 78.62 84 ILE A CA 1
ATOM 676 C C . ILE A 1 84 ? -4.432 12.346 -2.021 1.00 78.62 84 ILE A C 1
ATOM 678 O O . ILE A 1 84 ? -5.235 11.790 -1.269 1.00 78.62 84 ILE A O 1
ATOM 682 N N . LEU A 1 85 ? -4.797 12.790 -3.228 1.00 82.81 85 LEU A N 1
ATOM 683 C CA . LEU A 1 85 ? -6.167 12.663 -3.735 1.00 82.81 85 LEU A CA 1
ATOM 684 C C . LEU A 1 85 ? -6.575 11.194 -3.873 1.00 82.81 85 LEU A C 1
ATOM 686 O O . LEU A 1 85 ? -7.688 10.804 -3.506 1.00 82.81 85 LEU A O 1
ATOM 690 N N . SER A 1 86 ? -5.670 10.365 -4.389 1.00 77.44 86 SER A N 1
ATOM 691 C CA . SER A 1 86 ? -5.931 8.946 -4.588 1.00 77.44 86 SER A CA 1
ATOM 692 C C . SER A 1 86 ? -6.056 8.171 -3.274 1.00 77.44 86 SER A C 1
ATOM 694 O O . SER A 1 86 ? -6.951 7.328 -3.168 1.00 77.44 86 SER A O 1
ATOM 696 N N . GLU A 1 87 ? -5.223 8.481 -2.279 1.00 73.69 87 GLU A N 1
ATOM 697 C CA . GLU A 1 87 ? -5.265 7.903 -0.935 1.00 73.69 87 GLU A CA 1
ATOM 698 C C . GLU A 1 87 ? -6.506 8.362 -0.184 1.00 73.69 87 GLU A C 1
ATOM 700 O O . GLU A 1 87 ? -7.189 7.538 0.413 1.00 73.69 87 GLU A O 1
ATOM 705 N N . THR A 1 88 ? -6.872 9.640 -0.292 1.00 79.38 88 THR A N 1
ATOM 706 C CA . THR A 1 88 ? -8.092 10.176 0.325 1.00 79.38 88 THR A CA 1
ATOM 707 C C . THR A 1 88 ? -9.333 9.492 -0.246 1.00 79.38 88 THR A C 1
ATOM 709 O O . THR A 1 88 ? -10.179 8.997 0.498 1.00 79.38 88 THR A O 1
ATOM 712 N N . ASN A 1 89 ? -9.440 9.389 -1.575 1.00 83.44 89 ASN A N 1
ATOM 713 C CA . ASN A 1 89 ? -10.560 8.695 -2.209 1.00 83.44 89 ASN A CA 1
ATOM 714 C C . ASN A 1 89 ? -10.592 7.202 -1.840 1.00 83.44 89 ASN A C 1
ATOM 716 O O . ASN A 1 89 ? -11.668 6.637 -1.633 1.00 83.44 89 ASN A O 1
ATOM 720 N N . TRP A 1 90 ? -9.428 6.555 -1.739 1.00 82.50 90 TRP A N 1
ATOM 721 C CA . TRP A 1 90 ? -9.339 5.177 -1.268 1.00 82.50 90 TRP A CA 1
ATOM 722 C C . TRP A 1 90 ? -9.796 5.052 0.197 1.00 82.50 90 TRP A C 1
ATOM 724 O O . TRP A 1 90 ? -10.643 4.209 0.499 1.00 82.50 90 TRP A O 1
ATOM 734 N N . PHE A 1 91 ? -9.325 5.926 1.088 1.00 79.69 91 PHE A N 1
ATOM 735 C CA . PHE A 1 91 ? -9.662 5.930 2.511 1.00 79.69 91 PHE A CA 1
ATOM 736 C C . PHE A 1 91 ? -11.168 6.088 2.728 1.00 79.69 91 PHE A C 1
ATOM 738 O O . PHE A 1 91 ? -11.774 5.309 3.461 1.00 79.69 91 PHE A O 1
ATOM 745 N N . LEU A 1 92 ? -11.800 7.022 2.016 1.00 82.12 92 LEU A N 1
ATOM 746 C CA . LEU A 1 92 ? -13.244 7.236 2.099 1.00 82.12 92 LEU A CA 1
ATOM 747 C C . LEU A 1 92 ? -14.044 6.036 1.571 1.00 82.12 92 LEU A C 1
ATOM 749 O O . LEU A 1 92 ? -15.030 5.630 2.181 1.00 82.12 92 LEU A O 1
ATOM 753 N N . ARG A 1 93 ? -13.632 5.444 0.442 1.00 82.38 93 ARG A N 1
ATOM 754 C CA . ARG A 1 93 ? -14.399 4.370 -0.221 1.00 82.38 93 ARG A CA 1
ATOM 755 C C . ARG A 1 93 ? -14.150 2.975 0.342 1.00 82.38 93 ARG A C 1
ATOM 757 O O . ARG A 1 93 ? -14.991 2.095 0.160 1.00 82.38 93 ARG A O 1
ATOM 764 N N . LYS A 1 94 ? -12.978 2.732 0.921 1.00 78.50 94 LYS A N 1
ATOM 765 C CA . LYS A 1 94 ? -12.516 1.399 1.335 1.00 78.50 94 LYS A CA 1
ATOM 766 C C . LYS A 1 94 ? -12.045 1.387 2.783 1.00 78.50 94 LYS A C 1
ATOM 768 O O . LYS A 1 94 ? -12.455 0.490 3.511 1.00 78.50 94 LYS A O 1
ATOM 773 N N . GLY A 1 95 ? -11.276 2.390 3.204 1.00 75.12 95 GLY A N 1
ATOM 774 C CA . GLY A 1 95 ? -10.770 2.510 4.575 1.00 75.12 95 GLY A CA 1
ATOM 775 C C . GLY A 1 95 ? -11.883 2.593 5.624 1.00 75.12 95 GLY A C 1
ATOM 776 O O . GLY A 1 95 ? -11.984 1.709 6.471 1.00 75.12 95 GLY A O 1
ATOM 777 N N . ILE A 1 96 ? -12.759 3.601 5.542 1.00 80.50 96 ILE A N 1
ATOM 778 C CA . ILE A 1 96 ? -13.837 3.822 6.527 1.00 80.50 96 ILE A CA 1
ATOM 779 C C . ILE A 1 96 ? -14.810 2.633 6.607 1.00 80.50 96 ILE A C 1
ATOM 781 O O . ILE A 1 96 ? -15.003 2.114 7.710 1.00 80.50 96 ILE A O 1
ATOM 785 N N . PRO A 1 97 ? -15.402 2.140 5.494 1.00 83.75 97 PRO A N 1
ATOM 786 C CA . PRO A 1 97 ? -16.334 1.014 5.563 1.00 83.75 97 PRO A CA 1
ATOM 787 C C . PRO A 1 97 ? -15.703 -0.229 6.188 1.00 83.75 97 PRO A C 1
ATOM 789 O O . PRO A 1 97 ? -16.372 -0.984 6.889 1.00 83.75 97 PRO A O 1
ATOM 792 N N . ARG A 1 98 ? -14.405 -0.439 5.958 1.00 76.88 98 ARG A N 1
ATOM 793 C CA . ARG A 1 98 ? -13.677 -1.569 6.520 1.00 76.88 98 ARG A CA 1
ATOM 794 C C . ARG A 1 98 ? -13.351 -1.389 7.996 1.00 76.88 98 ARG A C 1
ATOM 796 O O . ARG A 1 98 ? -13.522 -2.333 8.757 1.00 76.88 98 ARG A O 1
ATOM 803 N N . GLY A 1 99 ? -12.971 -0.184 8.415 1.00 77.38 99 GLY A N 1
ATOM 804 C CA . GLY A 1 99 ? -12.811 0.145 9.832 1.00 77.38 99 GLY A CA 1
ATOM 805 C C . GLY A 1 99 ? -14.080 -0.172 10.623 1.00 77.38 99 GLY A C 1
ATOM 806 O O . GLY A 1 99 ? -14.011 -0.814 11.666 1.00 77.38 99 GLY A O 1
ATOM 807 N N . ILE A 1 100 ? -15.254 0.151 10.072 1.00 82.62 100 ILE A N 1
ATOM 808 C CA . ILE A 1 100 ? -16.546 -0.211 10.675 1.00 82.62 100 ILE A CA 1
ATOM 809 C C . ILE A 1 100 ? -16.715 -1.734 10.759 1.00 82.62 100 ILE A C 1
ATOM 811 O O . ILE A 1 100 ? -17.126 -2.245 11.799 1.00 82.62 100 ILE A O 1
ATOM 815 N N . LYS A 1 101 ? -16.372 -2.487 9.708 1.00 83.12 101 LYS A N 1
ATOM 816 C CA . LYS A 1 101 ? -16.430 -3.961 9.730 1.00 83.12 101 LYS A CA 1
ATOM 817 C C . LYS A 1 101 ? -15.492 -4.583 10.762 1.00 83.12 101 LYS A C 1
ATOM 819 O O . LYS A 1 101 ? -15.873 -5.548 11.416 1.00 83.12 101 LYS A O 1
ATOM 824 N N . MET A 1 102 ? -14.293 -4.031 10.928 1.00 79.62 102 MET A N 1
ATOM 825 C CA . MET A 1 102 ? -13.344 -4.479 11.949 1.00 79.62 102 MET A CA 1
ATOM 826 C C . MET A 1 102 ? -13.867 -4.174 13.359 1.00 79.62 102 MET A C 1
ATOM 828 O O . MET A 1 102 ? -13.852 -5.049 14.219 1.00 79.62 102 MET A O 1
ATOM 832 N N . LEU A 1 103 ? -14.414 -2.973 13.581 1.00 80.38 103 LEU A N 1
ATOM 833 C CA . LEU A 1 103 ? -14.998 -2.571 14.869 1.00 80.38 103 LEU A CA 1
ATOM 834 C C . LEU A 1 103 ? -16.260 -3.368 15.231 1.00 80.38 103 LEU A C 1
ATOM 836 O O . LEU A 1 103 ? -16.499 -3.648 16.400 1.00 80.38 103 LEU A O 1
ATOM 840 N N . THR A 1 104 ? -17.056 -3.756 14.235 1.00 87.56 104 THR A N 1
ATOM 841 C CA . THR A 1 104 ? -18.262 -4.585 14.412 1.00 87.56 104 THR A CA 1
ATOM 842 C C . THR A 1 104 ? -17.966 -6.089 14.428 1.00 87.56 104 THR A C 1
ATOM 844 O O . THR A 1 104 ? -18.892 -6.892 14.510 1.00 87.56 104 THR A O 1
ATOM 847 N N . GLY A 1 105 ? -16.692 -6.490 14.344 1.00 80.44 105 GLY A N 1
ATOM 848 C CA . GLY A 1 105 ? -16.266 -7.892 14.382 1.00 80.44 105 GLY A CA 1
ATOM 849 C C . GLY A 1 105 ? -16.591 -8.705 13.123 1.00 80.44 105 GLY A C 1
ATOM 850 O O . GLY A 1 105 ? -16.411 -9.921 13.122 1.00 80.44 105 GLY A O 1
ATOM 851 N N . GLN A 1 106 ? -17.048 -8.060 12.045 1.00 82.12 106 GLN A N 1
ATOM 852 C CA . GLN A 1 106 ? -17.336 -8.705 10.757 1.00 82.12 106 GLN A CA 1
ATOM 853 C C . GLN A 1 106 ? -16.060 -9.086 9.996 1.00 82.12 106 GLN A C 1
ATOM 855 O O . GLN A 1 106 ? -16.072 -10.013 9.189 1.00 82.12 106 GLN A O 1
ATOM 860 N N . GLU A 1 107 ? -14.954 -8.385 10.251 1.00 77.00 107 GLU A N 1
ATOM 861 C CA . GLU A 1 107 ? -13.636 -8.706 9.708 1.00 77.00 107 GLU A CA 1
ATOM 862 C C . GLU A 1 107 ? -12.607 -8.805 10.837 1.00 77.00 107 GLU A C 1
ATOM 864 O O . GLU A 1 107 ? -12.524 -7.935 11.702 1.00 77.00 107 GLU A O 1
ATOM 869 N N . LYS A 1 108 ? -11.805 -9.876 10.830 1.00 73.19 108 LYS A N 1
ATOM 870 C CA . LYS A 1 108 ? -10.714 -10.056 11.797 1.00 73.19 108 LYS A CA 1
ATOM 871 C C . LYS A 1 108 ? -9.556 -9.137 11.452 1.00 73.19 108 LYS A C 1
ATOM 873 O O . LYS A 1 108 ? -9.270 -8.928 10.282 1.00 73.19 108 LYS A O 1
ATOM 878 N N . PHE A 1 109 ? -8.842 -8.670 12.461 1.00 67.88 109 PHE A N 1
ATOM 879 C CA . PHE A 1 109 ? -7.598 -7.937 12.292 1.00 67.88 109 PHE A CA 1
ATOM 880 C C . PHE A 1 109 ? -6.418 -8.912 12.204 1.00 67.88 109 PHE A C 1
ATOM 882 O O . PHE A 1 109 ? -6.182 -9.692 13.125 1.00 67.88 109 PHE A O 1
ATOM 889 N N . LEU A 1 110 ? -5.701 -8.900 11.084 1.00 67.62 110 LEU A N 1
ATOM 890 C CA . LEU A 1 110 ? -4.539 -9.739 10.810 1.00 67.62 110 LEU A CA 1
ATOM 891 C C . LEU A 1 110 ? -3.318 -8.832 10.672 1.00 67.62 110 LEU A C 1
ATOM 893 O O . LEU A 1 110 ? -3.075 -8.255 9.610 1.00 67.62 110 LEU A O 1
ATOM 897 N N . ILE A 1 111 ? -2.532 -8.737 11.742 1.00 63.47 111 ILE A N 1
ATOM 898 C CA . ILE A 1 111 ? -1.162 -8.231 11.672 1.00 63.47 111 ILE A CA 1
ATOM 899 C C . ILE A 1 111 ? -0.228 -9.431 11.611 1.00 63.47 111 ILE A C 1
ATOM 901 O O . ILE A 1 111 ? -0.188 -10.248 12.528 1.00 63.47 111 ILE A O 1
ATOM 905 N N . ILE A 1 112 ? 0.568 -9.499 10.548 1.00 56.03 112 ILE A N 1
ATOM 906 C CA . ILE A 1 112 ? 1.777 -10.316 10.544 1.00 56.03 112 ILE A CA 1
ATOM 907 C C . ILE A 1 112 ? 2.861 -9.458 11.195 1.00 56.03 112 ILE A C 1
ATOM 909 O O . ILE A 1 112 ? 3.395 -8.543 10.567 1.00 56.03 112 ILE A O 1
ATOM 913 N N . ILE A 1 113 ? 3.129 -9.704 12.479 1.00 46.12 113 ILE A N 1
ATOM 914 C CA . ILE A 1 113 ? 4.260 -9.092 13.177 1.00 46.12 113 ILE A CA 1
ATOM 915 C C . ILE A 1 113 ? 5.510 -9.778 12.631 1.00 46.12 113 ILE A C 1
ATOM 917 O O . ILE A 1 113 ? 5.731 -10.960 12.880 1.00 46.12 113 ILE A O 1
ATOM 921 N N . ILE A 1 114 ? 6.309 -9.047 11.855 1.00 40.84 114 ILE A N 1
ATOM 922 C CA . ILE A 1 114 ? 7.663 -9.481 11.519 1.00 40.84 114 ILE A CA 1
ATOM 923 C C . ILE A 1 114 ? 8.518 -9.154 12.744 1.00 40.84 114 ILE A C 1
ATOM 925 O O . ILE A 1 114 ? 9.005 -8.034 12.885 1.00 40.84 114 ILE A O 1
ATOM 929 N N . THR A 1 115 ? 8.663 -10.105 13.662 1.00 29.75 115 THR A N 1
ATOM 930 C CA . THR A 1 115 ? 9.813 -10.118 14.567 1.00 29.75 115 THR A CA 1
ATOM 931 C C . THR A 1 115 ? 11.037 -10.416 13.704 1.00 29.75 115 THR A C 1
ATOM 933 O O . THR A 1 115 ? 11.237 -11.555 13.280 1.00 29.75 115 THR A O 1
ATOM 936 N N . LEU A 1 116 ? 11.772 -9.360 13.348 1.00 30.38 116 LEU A N 1
ATOM 937 C CA . LEU A 1 116 ? 13.153 -9.458 12.869 1.00 30.38 116 LEU A CA 1
ATOM 938 C C . LEU A 1 116 ? 14.067 -9.847 14.031 1.00 30.38 116 LEU A C 1
ATOM 940 O O . LEU A 1 116 ? 13.841 -9.315 15.142 1.00 30.38 116 LEU A O 1
#

Radius of gyration: 17.73 Å; chains: 1; bounding box: 36×37×49 Å